Protein AF-A9KWR2-F1 (afdb_monomer)

Secondary structure (DSSP, 8-state):
--TTHHHHHHHHHHTPPPP-S-EEEEEEEEEEE-GGGGGG--TTTTT-EEEEETTEEEEEEEEEEEEE-

pLDDT: mean 85.03, std 8.71, range [55.25, 95.25]

InterPro domains:
  IPR025668 Transposase DDE domain [PF13612] (16-69)

Structure (mmCIF, N/CA/C/O backbone):
data_AF-A9KWR2-F1
#
_entry.id   AF-A9KWR2-F1
#
loop_
_atom_site.group_PDB
_atom_site.id
_atom_site.type_symbol
_atom_site.label_atom_id
_atom_site.label_alt_id
_atom_site.label_comp_id
_atom_site.label_asym_id
_atom_site.label_entity_id
_atom_site.label_seq_id
_atom_site.pdbx_PDB_ins_code
_atom_site.Cartn_x
_atom_site.Cartn_y
_atom_site.Cartn_z
_atom_site.occupancy
_atom_site.B_iso_or_equiv
_a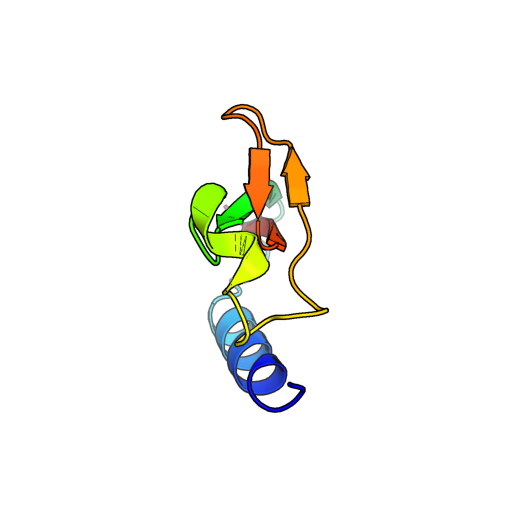tom_site.auth_seq_id
_atom_site.auth_comp_id
_atom_site.auth_asym_id
_atom_site.auth_atom_id
_atom_site.pdbx_PDB_model_num
ATOM 1 N N . MET A 1 1 ? -14.174 -8.845 3.135 1.00 55.25 1 MET A N 1
ATOM 2 C CA . MET A 1 1 ? -13.625 -7.752 2.297 1.00 55.25 1 MET A CA 1
ATOM 3 C C . MET A 1 1 ? -13.318 -8.136 0.833 1.00 55.25 1 MET A C 1
ATOM 5 O O . MET A 1 1 ? -12.351 -7.620 0.286 1.00 55.25 1 MET A O 1
ATOM 9 N N . PRO A 1 2 ? -14.108 -8.974 0.135 1.00 61.62 2 PRO A N 1
ATOM 10 C CA . PRO A 1 2 ? -13.873 -9.207 -1.297 1.00 61.62 2 PRO A CA 1
ATOM 11 C C . PRO A 1 2 ? -14.311 -8.016 -2.171 1.00 61.62 2 PRO A C 1
ATOM 13 O O . PRO A 1 2 ? -13.762 -7.796 -3.245 1.00 61.62 2 PRO A O 1
ATOM 16 N N . THR A 1 3 ? -15.250 -7.196 -1.688 1.00 70.75 3 THR A N 1
ATOM 17 C CA . THR A 1 3 ? -15.862 -6.100 -2.456 1.00 70.75 3 THR A CA 1
ATOM 18 C C . THR A 1 3 ? -14.923 -4.941 -2.770 1.00 70.75 3 THR A C 1
ATOM 20 O O . THR A 1 3 ? -15.127 -4.281 -3.774 1.00 70.75 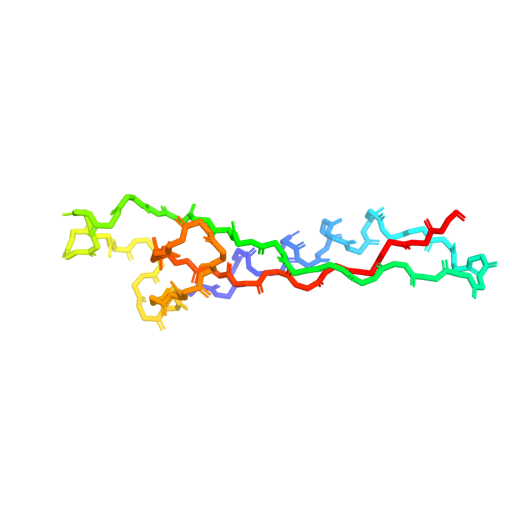3 THR A O 1
ATOM 23 N N . ALA A 1 4 ? -13.898 -4.689 -1.950 1.00 73.56 4 ALA A N 1
ATOM 24 C CA . ALA A 1 4 ? -12.902 -3.646 -2.215 1.00 73.56 4 ALA A CA 1
ATOM 25 C C . ALA A 1 4 ? -11.742 -4.144 -3.091 1.00 73.56 4 ALA A C 1
ATOM 27 O O . ALA A 1 4 ? -11.034 -3.347 -3.697 1.00 73.56 4 ALA A O 1
ATOM 28 N N . LEU A 1 5 ? -11.551 -5.463 -3.170 1.00 77.50 5 LEU A N 1
ATOM 29 C CA . LEU A 1 5 ? -10.439 -6.065 -3.896 1.00 77.50 5 LEU A CA 1
ATOM 30 C C . LEU A 1 5 ? -10.695 -6.031 -5.407 1.00 77.50 5 LEU A C 1
ATOM 32 O O . LEU A 1 5 ? -9.812 -5.653 -6.166 1.00 77.50 5 LEU A O 1
ATOM 36 N N . VAL A 1 6 ? -11.931 -6.312 -5.829 1.00 83.69 6 VAL A N 1
ATOM 37 C CA . VAL A 1 6 ? -12.365 -6.226 -7.235 1.00 83.69 6 VAL A CA 1
ATOM 38 C C . VAL A 1 6 ? -12.159 -4.828 -7.852 1.00 83.69 6 VAL A C 1
ATOM 40 O O . VAL A 1 6 ? -11.474 -4.745 -8.872 1.00 83.69 6 VAL A O 1
ATOM 43 N N . PRO A 1 7 ? -12.663 -3.718 -7.272 1.00 83.50 7 PRO A N 1
ATOM 44 C CA . PRO A 1 7 ? -12.447 -2.385 -7.834 1.00 83.50 7 PRO A CA 1
ATOM 45 C C . PRO A 1 7 ? -10.973 -1.974 -7.793 1.00 83.50 7 PRO A C 1
ATOM 47 O O . PRO A 1 7 ? -10.506 -1.315 -8.716 1.00 83.50 7 PRO A O 1
ATOM 50 N N . LEU A 1 8 ? -10.214 -2.407 -6.781 1.00 80.94 8 LEU A N 1
ATOM 51 C CA . LEU A 1 8 ? -8.780 -2.140 -6.701 1.00 80.94 8 LEU A CA 1
ATOM 52 C C . LEU A 1 8 ? -8.003 -2.866 -7.814 1.00 80.94 8 LEU A C 1
ATOM 54 O O . LEU A 1 8 ? -7.165 -2.259 -8.477 1.00 80.94 8 LEU A O 1
ATOM 58 N N . CYS A 1 9 ? -8.314 -4.138 -8.073 1.00 82.25 9 CYS A N 1
ATOM 59 C CA . CYS A 1 9 ? -7.732 -4.901 -9.179 1.00 82.25 9 CYS A CA 1
ATOM 60 C C . CYS A 1 9 ? -8.121 -4.321 -10.546 1.00 82.25 9 CYS A C 1
ATOM 62 O O . CYS A 1 9 ? -7.270 -4.229 -11.432 1.00 82.25 9 CYS A O 1
ATOM 64 N N . SER A 1 10 ? -9.377 -3.894 -10.711 1.00 85.62 10 SER A N 1
ATOM 65 C CA . SER A 1 10 ? -9.849 -3.224 -11.930 1.00 85.62 10 SER A CA 1
ATOM 66 C C . SER A 1 10 ? -9.103 -1.911 -12.163 1.00 85.62 10 SER A C 1
ATOM 68 O O . SER A 1 10 ? -8.640 -1.651 -13.271 1.00 85.62 10 SER A O 1
ATOM 70 N N . TYR A 1 11 ? -8.942 -1.103 -11.115 1.00 84.31 11 TYR A N 1
ATOM 71 C CA . TYR A 1 11 ? -8.193 0.147 -11.174 1.00 84.31 11 TYR A CA 1
ATOM 72 C C . TYR A 1 11 ? -6.728 -0.093 -11.554 1.00 84.31 11 TYR A C 1
ATOM 74 O O . TYR A 1 11 ? -6.241 0.499 -12.514 1.00 84.31 11 TYR A O 1
ATOM 82 N N . PHE A 1 12 ? -6.037 -1.024 -10.890 1.00 81.12 12 PHE A N 1
ATOM 83 C CA . PHE A 1 12 ? -4.655 -1.359 -11.249 1.00 81.12 12 PHE A CA 1
ATOM 84 C C . PHE A 1 12 ? -4.513 -1.909 -12.669 1.00 81.12 12 PHE A C 1
ATOM 86 O O . PHE A 1 12 ? -3.519 -1.619 -13.328 1.00 81.12 12 PHE A O 1
ATOM 93 N N . SER A 1 13 ? -5.508 -2.649 -13.161 1.00 82.00 13 SER A N 1
ATOM 94 C CA . SER A 1 13 ? -5.516 -3.130 -14.547 1.00 82.00 13 SER A CA 1
ATOM 95 C C . SER A 1 13 ? -5.638 -1.974 -15.541 1.00 82.00 13 SER A C 1
ATOM 97 O O . SER A 1 13 ? -4.959 -1.990 -16.559 1.00 82.00 13 SER A O 1
ATOM 99 N N . SER A 1 14 ? -6.430 -0.943 -15.221 1.00 83.06 14 SER A N 1
ATOM 100 C CA . SER A 1 14 ? -6.549 0.264 -16.057 1.00 83.06 14 SER A CA 1
ATOM 101 C C . SER A 1 14 ? -5.285 1.130 -16.089 1.00 83.06 14 SER A C 1
ATOM 103 O O . SER A 1 14 ? -5.066 1.856 -17.051 1.00 83.06 14 SER A O 1
ATOM 105 N N . LEU A 1 15 ? -4.439 1.041 -15.060 1.00 78.88 15 LEU A N 1
ATOM 106 C CA . LEU A 1 15 ? -3.167 1.766 -14.980 1.00 78.88 15 LEU A CA 1
ATOM 107 C C . LEU A 1 15 ? -2.005 1.044 -15.676 1.00 78.88 15 LEU A C 1
ATOM 109 O O . LEU A 1 15 ? -0.905 1.588 -15.754 1.00 78.88 15 LEU A O 1
ATOM 113 N N . LYS A 1 16 ? -2.207 -0.197 -16.128 1.00 76.19 16 LYS A N 1
ATOM 114 C CA . LYS A 1 16 ? -1.145 -1.011 -16.714 1.00 76.19 16 LYS A CA 1
ATOM 115 C C . LYS A 1 16 ? -0.859 -0.541 -18.145 1.00 76.19 16 LYS A C 1
ATOM 117 O O . LYS A 1 16 ? -1.746 -0.573 -18.989 1.00 76.19 16 LYS A O 1
ATOM 122 N N . SER A 1 17 ? 0.378 -0.128 -18.409 1.00 73.56 17 SER A N 1
ATOM 123 C CA . SER A 1 17 ? 0.862 0.217 -19.750 1.00 73.56 17 SER A CA 1
ATOM 124 C C . SER A 1 17 ? 1.376 -1.008 -20.508 1.00 73.56 17 SER A C 1
ATOM 126 O O . SER A 1 17 ? 1.727 -2.029 -19.899 1.00 73.56 17 SER A O 1
ATOM 128 N N . ASP A 1 18 ? 1.455 -0.893 -21.835 1.00 79.19 18 ASP A N 1
ATOM 129 C CA . ASP A 1 18 ? 2.071 -1.912 -22.681 1.00 79.19 18 ASP A CA 1
ATOM 130 C C . ASP A 1 18 ? 3.552 -2.111 -22.307 1.00 79.19 18 ASP A C 1
ATOM 132 O O . ASP A 1 18 ? 4.281 -1.139 -22.093 1.00 79.19 18 ASP A O 1
ATOM 136 N N . PRO A 1 19 ? 4.018 -3.365 -22.183 1.00 73.38 19 PRO A N 1
ATOM 137 C CA . PRO A 1 19 ? 5.397 -3.645 -21.818 1.00 73.38 19 PRO A CA 1
ATOM 138 C C . PRO A 1 19 ? 6.353 -3.308 -22.970 1.00 73.38 19 PRO A C 1
ATOM 140 O O . PRO A 1 19 ? 6.351 -3.956 -24.011 1.00 73.38 19 PRO A O 1
ATOM 143 N N . THR A 1 20 ? 7.229 -2.334 -22.745 1.00 73.00 20 THR A N 1
ATOM 144 C CA . THR A 1 20 ? 8.279 -1.842 -23.660 1.00 73.00 20 THR A CA 1
ATOM 145 C C . THR A 1 20 ? 9.578 -2.659 -23.624 1.00 73.00 20 THR A C 1
ATOM 147 O O . THR A 1 20 ? 10.552 -2.320 -24.291 1.00 73.00 20 THR A O 1
ATOM 150 N N . GLY A 1 21 ? 9.608 -3.758 -22.862 1.00 75.38 21 GLY A N 1
ATOM 151 C CA . GLY A 1 21 ? 10.742 -4.688 -22.766 1.00 75.38 21 GLY A CA 1
ATOM 152 C C . GLY A 1 21 ? 11.679 -4.454 -21.574 1.00 75.38 21 GLY A C 1
AT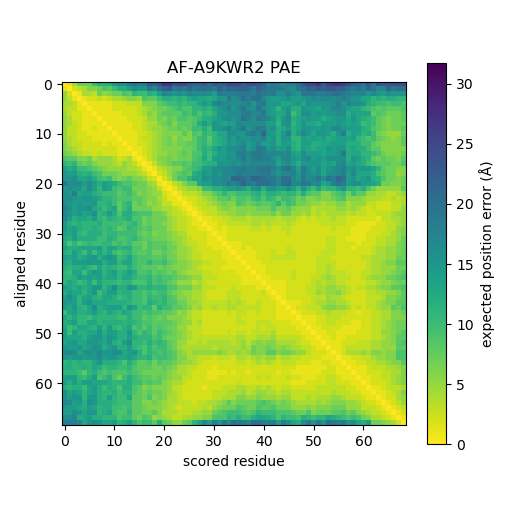OM 153 O O . GLY A 1 21 ? 12.428 -5.361 -21.218 1.00 75.38 21 GLY A O 1
ATOM 154 N N . ILE A 1 22 ? 11.598 -3.299 -20.902 1.00 75.88 22 ILE A N 1
ATOM 155 C CA . ILE A 1 22 ? 12.317 -3.009 -19.650 1.00 75.88 22 ILE A CA 1
ATOM 156 C C . ILE A 1 22 ? 11.288 -2.752 -18.547 1.00 75.88 22 ILE A C 1
ATOM 158 O O . ILE A 1 22 ? 10.464 -1.846 -18.662 1.00 75.88 22 ILE A O 1
ATOM 162 N N . GLY A 1 23 ? 11.338 -3.557 -17.483 1.00 77.31 23 GLY A N 1
ATOM 163 C CA . GLY A 1 23 ? 10.452 -3.443 -16.327 1.00 77.31 23 GLY A CA 1
ATOM 164 C C . GLY A 1 23 ? 11.235 -3.203 -15.040 1.00 77.31 23 GLY A C 1
ATOM 165 O O . GLY A 1 23 ? 12.120 -3.984 -14.692 1.00 77.31 23 GLY A O 1
ATOM 166 N N . PHE A 1 24 ? 10.892 -2.147 -14.310 1.00 77.88 24 PHE A N 1
ATOM 167 C CA . PHE A 1 24 ? 11.408 -1.877 -12.972 1.00 77.88 24 PHE A CA 1
ATOM 168 C C . PHE A 1 24 ? 10.495 -2.516 -11.935 1.00 77.88 24 PHE A C 1
ATOM 170 O O . PHE A 1 24 ? 9.292 -2.259 -11.922 1.00 77.88 24 PHE A O 1
ATOM 177 N N . VAL A 1 25 ? 11.066 -3.336 -11.053 1.00 83.06 25 VAL A N 1
ATOM 178 C CA . VAL A 1 25 ? 10.326 -3.931 -9.939 1.00 83.06 25 VAL A CA 1
ATOM 179 C C . VAL A 1 25 ? 10.681 -3.194 -8.662 1.00 83.06 25 VAL A C 1
ATOM 181 O O . VAL A 1 25 ? 11.836 -3.217 -8.241 1.00 83.06 25 VAL A O 1
ATOM 184 N N . ASP A 1 26 ? 9.685 -2.591 -8.021 1.00 84.81 26 ASP A N 1
ATOM 185 C CA . ASP A 1 26 ? 9.841 -2.037 -6.679 1.00 84.81 26 ASP A CA 1
ATOM 186 C C . ASP A 1 26 ? 8.776 -2.583 -5.725 1.00 84.81 26 ASP A C 1
ATOM 188 O O . ASP A 1 26 ? 7.667 -2.966 -6.117 1.00 84.81 26 ASP A O 1
ATOM 192 N N . SER A 1 27 ? 9.139 -2.648 -4.445 1.00 84.88 27 SER A N 1
ATOM 193 C CA . SER A 1 27 ? 8.231 -3.051 -3.381 1.00 84.88 27 SER A CA 1
ATOM 194 C C . SER A 1 27 ? 7.906 -1.863 -2.479 1.00 84.88 27 SER A C 1
ATOM 196 O O . SER A 1 27 ? 8.697 -1.471 -1.621 1.00 84.88 27 SER A O 1
ATOM 198 N N . THR A 1 28 ? 6.702 -1.320 -2.621 1.00 87.19 28 THR A N 1
ATOM 199 C CA . THR A 1 28 ? 6.231 -0.174 -1.842 1.00 87.19 28 THR A CA 1
ATOM 200 C C . THR A 1 28 ? 5.411 -0.638 -0.636 1.00 87.19 28 THR A C 1
ATOM 202 O O . THR A 1 28 ? 4.527 -1.489 -0.736 1.00 87.19 28 THR A O 1
ATOM 205 N N . SER A 1 29 ? 5.684 -0.074 0.542 1.00 90.88 29 SER A N 1
ATOM 206 C CA . SER A 1 29 ? 4.923 -0.380 1.763 1.00 90.88 29 SER A CA 1
ATOM 207 C C . SER A 1 29 ? 3.682 0.510 1.870 1.00 90.88 29 SER A C 1
ATOM 209 O O . SER A 1 29 ? 3.802 1.712 2.104 1.00 90.88 29 SER A O 1
ATOM 211 N N . ILE A 1 30 ? 2.489 -0.074 1.759 1.00 91.25 30 ILE A N 1
ATOM 212 C CA . ILE A 1 30 ? 1.208 0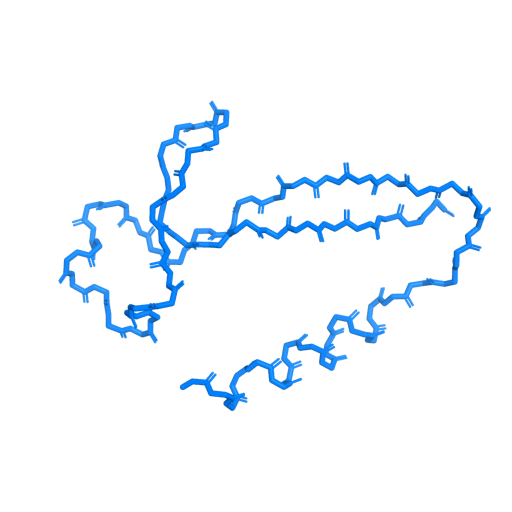.618 1.943 1.00 91.25 30 ILE A CA 1
ATOM 213 C C . ILE A 1 30 ? 0.814 0.528 3.413 1.00 91.25 30 ILE A C 1
ATOM 215 O O . ILE A 1 30 ? 0.378 -0.520 3.892 1.00 91.25 30 ILE A O 1
ATOM 219 N N . LYS A 1 31 ? 0.961 1.636 4.141 1.00 92.94 31 LYS A N 1
ATOM 220 C CA . LYS A 1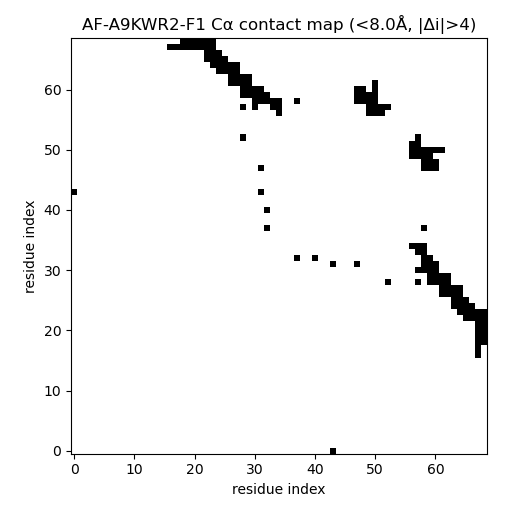 31 ? 0.594 1.726 5.559 1.00 92.94 31 LYS A CA 1
ATOM 221 C C . LYS A 1 31 ? 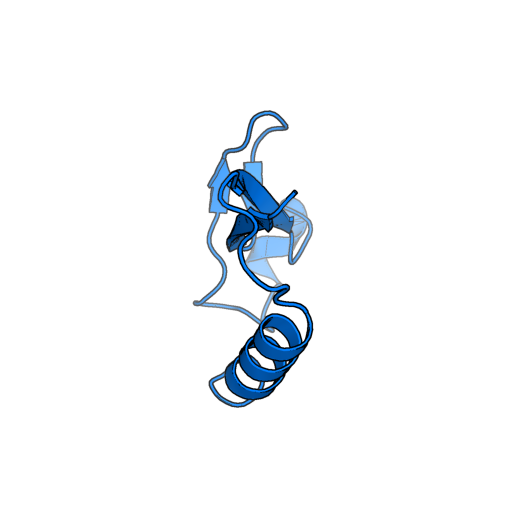-0.899 2.013 5.682 1.00 92.94 31 LYS A C 1
ATOM 223 O O . LYS A 1 31 ? -1.367 3.033 5.190 1.00 92.94 31 LYS A O 1
ATOM 22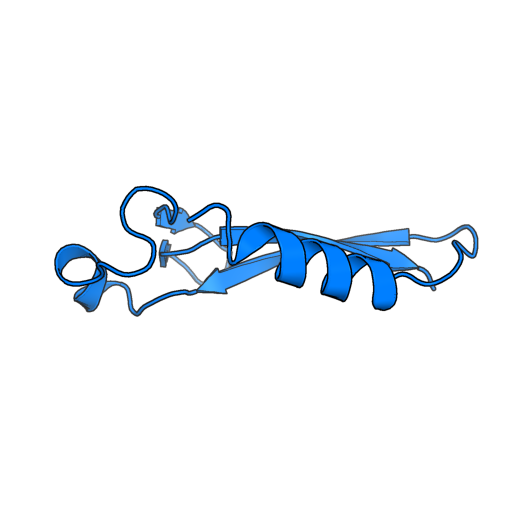8 N N . VAL A 1 32 ? -1.637 1.143 6.365 1.00 93.62 32 VAL A N 1
ATOM 229 C CA . VAL A 1 32 ? -3.100 1.286 6.517 1.00 93.62 32 VAL A CA 1
ATOM 230 C C . VAL A 1 32 ? -3.482 1.973 7.827 1.00 93.62 32 VAL A C 1
ATOM 232 O O . VAL A 1 32 ? -4.581 2.506 7.963 1.00 93.62 32 VAL A O 1
ATOM 235 N N . CYS A 1 33 ? -2.576 1.980 8.808 1.00 94.00 33 CYS A N 1
ATOM 236 C CA . CYS A 1 33 ? -2.700 2.770 10.025 1.00 94.00 33 CYS A CA 1
ATOM 237 C C . CYS A 1 33 ? -1.323 3.042 10.654 1.00 94.00 33 CYS A C 1
ATOM 239 O O . CYS A 1 33 ? -0.301 2.491 10.242 1.00 94.00 33 CYS A O 1
ATOM 241 N N . HIS A 1 34 ? -1.296 3.904 11.672 1.00 92.94 34 HIS A N 1
ATOM 242 C CA . HIS A 1 34 ? -0.103 4.117 12.488 1.00 92.94 34 HIS A CA 1
ATOM 243 C C . HIS A 1 34 ? 0.133 2.928 13.432 1.00 92.94 34 HIS A C 1
ATOM 245 O O . HIS A 1 34 ? -0.825 2.405 14.002 1.00 92.94 34 HIS A O 1
ATOM 251 N N . ASN A 1 35 ? 1.394 2.560 13.690 1.00 92.31 35 ASN A N 1
ATOM 252 C CA . ASN A 1 35 ? 1.738 1.372 14.491 1.00 92.31 35 ASN A CA 1
ATOM 253 C C . ASN A 1 35 ? 1.118 1.375 15.901 1.00 92.31 35 ASN A C 1
ATOM 255 O O . ASN A 1 35 ? 0.687 0.343 16.401 1.00 92.31 35 ASN A O 1
ATOM 259 N N . LEU A 1 36 ? 1.001 2.551 16.522 1.00 93.88 36 LEU A N 1
ATOM 260 C CA . LEU A 1 36 ? 0.360 2.711 17.837 1.00 93.88 36 LEU A CA 1
ATOM 261 C C . LEU A 1 36 ? -1.152 2.410 17.830 1.00 93.88 36 LEU A C 1
ATOM 263 O O . LEU A 1 36 ? -1.746 2.197 18.881 1.00 93.88 36 LEU A O 1
ATOM 267 N N . ARG A 1 37 ? -1.798 2.412 16.658 1.00 94.94 37 ARG A N 1
ATOM 268 C CA . ARG A 1 37 ? -3.251 2.234 16.498 1.00 94.94 37 ARG A CA 1
ATOM 269 C C . ARG A 1 37 ? -3.640 0.848 15.980 1.00 94.94 37 ARG A C 1
ATOM 271 O O . ARG A 1 37 ? -4.827 0.620 15.758 1.00 94.94 37 ARG A O 1
ATOM 278 N N . ILE A 1 38 ? -2.688 -0.078 15.827 1.00 94.44 38 ILE A N 1
ATOM 279 C CA . ILE A 1 38 ? -2.938 -1.426 15.284 1.00 94.44 38 ILE A CA 1
ATOM 280 C C . ILE A 1 38 ? -4.055 -2.135 16.060 1.00 94.44 38 ILE A C 1
ATOM 282 O O . ILE A 1 38 ? -5.001 -2.621 15.453 1.00 94.44 38 ILE A O 1
ATOM 286 N N . HIS A 1 39 ? -4.021 -2.097 17.396 1.00 93.19 39 HIS A N 1
ATOM 287 C CA . HIS A 1 39 ? -5.016 -2.768 18.246 1.00 93.19 39 HIS A CA 1
ATOM 288 C C . HIS A 1 39 ? -6.453 -2.242 18.088 1.00 93.19 39 HIS A C 1
ATOM 290 O O . HIS A 1 39 ? -7.401 -2.930 18.452 1.00 93.19 39 HIS A O 1
ATOM 296 N N . ARG A 1 40 ? -6.633 -1.024 17.560 1.00 94.81 40 ARG A N 1
ATOM 297 C CA . ARG A 1 40 ? -7.953 -0.414 17.322 1.00 94.81 40 ARG A CA 1
ATOM 298 C C . ARG A 1 40 ? -8.372 -0.466 15.850 1.00 94.81 40 ARG A C 1
ATOM 300 O O . ARG A 1 40 ? -9.491 -0.071 15.531 1.00 94.81 40 ARG A O 1
ATOM 307 N N . HIS A 1 41 ? -7.497 -0.912 14.948 1.00 93.31 41 HIS A N 1
ATOM 308 C CA . HIS A 1 41 ? -7.778 -0.939 13.518 1.00 93.31 41 HIS A CA 1
ATOM 309 C C . HIS A 1 41 ? -8.684 -2.126 13.170 1.00 93.31 41 HIS A C 1
ATOM 311 O O . HIS A 1 41 ? -8.277 -3.277 13.286 1.00 93.31 41 HIS A O 1
ATOM 317 N N . LYS A 1 42 ? -9.914 -1.839 12.730 1.00 93.25 42 LYS A N 1
ATOM 318 C CA . LYS A 1 42 ? -10.919 -2.861 12.385 1.00 93.25 42 LYS A CA 1
ATOM 319 C C . LYS A 1 42 ? -11.100 -3.048 10.881 1.00 93.25 42 LYS A C 1
ATOM 321 O O . LYS A 1 42 ? -11.449 -4.137 10.450 1.00 93.25 42 LYS A O 1
ATOM 326 N N . THR A 1 43 ? -10.849 -2.000 10.093 1.00 91.12 43 THR A N 1
ATOM 327 C CA . THR A 1 43 ? -11.212 -1.961 8.672 1.00 91.12 43 THR A CA 1
ATOM 328 C C . THR A 1 43 ? -10.543 -3.063 7.870 1.00 91.12 43 THR A C 1
ATOM 330 O O . THR A 1 43 ? -11.219 -3.676 7.066 1.00 91.12 43 THR A O 1
ATOM 333 N N . LEU A 1 44 ? -9.257 -3.340 8.106 1.00 90.19 44 LEU A N 1
ATOM 334 C CA . LEU A 1 44 ? -8.495 -4.405 7.438 1.00 90.19 44 LEU A CA 1
ATOM 335 C C . LEU A 1 44 ? -7.971 -5.440 8.445 1.00 90.19 44 LEU A C 1
ATOM 337 O O . LEU A 1 44 ? -6.922 -6.052 8.231 1.00 90.19 44 LEU A O 1
ATOM 341 N N . ALA A 1 45 ? -8.674 -5.615 9.569 1.00 89.50 45 ALA A N 1
ATOM 342 C CA . ALA A 1 45 ? -8.303 -6.599 10.580 1.00 89.50 45 ALA A CA 1
ATOM 343 C C . ALA A 1 45 ? -8.278 -8.011 9.971 1.00 89.50 45 ALA A C 1
ATOM 345 O O . ALA A 1 45 ? -9.195 -8.405 9.255 1.00 89.50 45 ALA A O 1
ATOM 346 N N . GLY A 1 46 ? -7.202 -8.758 10.228 1.00 89.12 46 GLY A N 1
ATOM 347 C CA . GLY A 1 46 ? -6.984 -10.094 9.662 1.00 89.12 46 GLY A CA 1
ATOM 348 C C . GLY A 1 46 ? -6.469 -10.122 8.217 1.00 89.12 46 GLY A C 1
ATOM 349 O O . GLY A 1 46 ? -6.069 -11.184 7.757 1.00 89.12 46 GLY A O 1
ATOM 350 N N . LEU A 1 47 ? -6.428 -8.982 7.515 1.00 90.88 47 LEU A N 1
ATOM 351 C CA . LEU A 1 47 ? -5.826 -8.872 6.177 1.00 90.88 47 LEU A CA 1
ATOM 352 C C . LEU A 1 47 ? -4.507 -8.105 6.200 1.00 90.88 47 LEU A C 1
ATOM 354 O O . LEU A 1 47 ? -3.542 -8.509 5.560 1.00 90.88 47 LEU A O 1
ATOM 358 N N . ALA A 1 48 ? -4.468 -6.987 6.924 1.00 92.00 48 ALA A N 1
ATOM 359 C CA . ALA A 1 48 ? -3.252 -6.214 7.102 1.00 92.00 48 ALA A CA 1
ATOM 360 C C . ALA A 1 48 ? -2.328 -6.889 8.126 1.00 92.00 48 ALA A C 1
ATOM 362 O O . ALA A 1 48 ? -2.769 -7.339 9.191 1.00 92.00 48 ALA A O 1
ATOM 363 N N . CYS A 1 49 ? -1.029 -6.894 7.827 1.00 93.94 49 CYS A N 1
ATOM 364 C CA . CYS A 1 49 ? 0.002 -7.520 8.652 1.00 93.94 49 CYS A CA 1
ATOM 365 C C . CYS A 1 49 ? 1.084 -6.507 9.038 1.00 93.94 49 CYS A C 1
ATOM 367 O O . CYS A 1 49 ? 1.255 -5.468 8.395 1.00 93.94 49 CYS A O 1
ATOM 369 N N . ARG A 1 50 ? 1.841 -6.804 1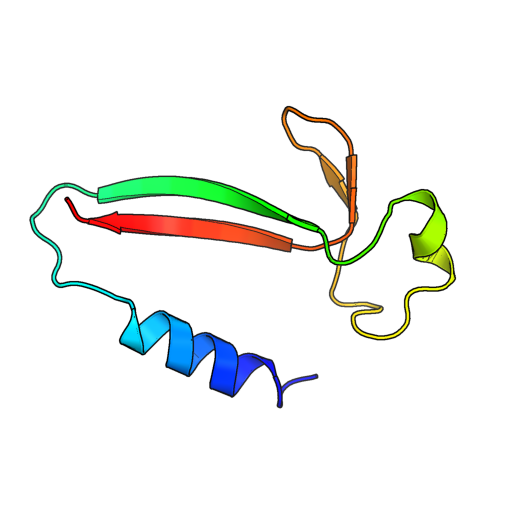0.103 1.00 93.62 50 ARG A N 1
ATOM 370 C CA . ARG A 1 50 ? 3.060 -6.043 10.405 1.00 93.62 50 ARG A CA 1
ATOM 371 C C . ARG A 1 50 ? 4.159 -6.449 9.428 1.00 93.62 50 ARG A C 1
ATOM 373 O O . ARG A 1 50 ? 4.548 -7.611 9.394 1.00 93.62 50 ARG A O 1
ATOM 380 N N . GLY A 1 51 ? 4.675 -5.482 8.682 1.00 92.19 51 GLY A N 1
ATOM 381 C CA . GLY A 1 51 ? 5.836 -5.628 7.811 1.00 92.19 51 GLY A CA 1
ATOM 382 C C . GLY A 1 51 ? 7.018 -4.800 8.313 1.00 92.19 51 GLY A C 1
ATOM 383 O O . GLY A 1 51 ? 6.842 -3.815 9.035 1.00 92.19 51 GLY A O 1
ATOM 384 N N . LYS A 1 52 ? 8.234 -5.189 7.924 1.00 91.00 52 LYS A N 1
ATOM 385 C CA . LYS A 1 52 ? 9.458 -4.408 8.142 1.00 91.00 52 LYS A CA 1
ATOM 386 C C . LYS A 1 52 ? 9.975 -3.920 6.791 1.00 91.00 52 LYS A C 1
ATOM 388 O O . LYS A 1 52 ? 10.163 -4.720 5.879 1.00 91.00 52 LYS A O 1
ATOM 393 N N . GLY A 1 53 ? 10.169 -2.613 6.667 1.00 87.25 53 GLY A N 1
ATOM 394 C CA . GLY A 1 53 ? 10.834 -1.980 5.531 1.00 87.25 53 GLY A CA 1
ATOM 395 C C . GLY A 1 53 ? 12.139 -1.313 5.958 1.00 87.25 53 GLY A C 1
ATOM 396 O O . GLY A 1 53 ? 12.500 -1.323 7.137 1.00 87.25 53 GLY A O 1
ATOM 397 N N . THR A 1 54 ? 12.820 -0.678 5.007 1.00 88.00 54 THR A N 1
ATOM 398 C CA . THR A 1 54 ? 14.016 0.151 5.245 1.00 88.00 54 THR A CA 1
ATOM 399 C C . THR A 1 54 ? 13.748 1.263 6.258 1.00 88.00 54 THR A C 1
ATOM 401 O O . THR A 1 54 ? 14.587 1.544 7.103 1.00 88.00 54 THR A O 1
ATOM 404 N N . MET A 1 55 ? 12.537 1.827 6.238 1.00 87.69 55 MET A N 1
ATOM 405 C CA . MET A 1 55 ? 12.103 2.899 7.144 1.00 87.69 55 MET A CA 1
ATOM 406 C C . MET A 1 55 ? 11.508 2.387 8.472 1.00 87.69 55 MET A C 1
ATOM 408 O O . MET A 1 55 ? 10.857 3.142 9.192 1.00 87.69 55 MET A O 1
ATOM 412 N N . GLY A 1 56 ? 11.680 1.101 8.796 1.00 91.81 56 GLY A N 1
ATOM 413 C CA . GLY A 1 56 ? 11.201 0.489 10.038 1.00 91.81 56 GLY A CA 1
ATOM 414 C C . GLY A 1 56 ? 9.912 -0.324 9.893 1.00 91.81 56 GLY A C 1
ATOM 415 O O . GLY A 1 56 ? 9.563 -0.813 8.817 1.00 91.81 56 GLY A O 1
ATOM 416 N N . TRP A 1 57 ? 9.219 -0.529 11.014 1.00 93.75 57 TRP A N 1
ATOM 417 C CA . TRP A 1 57 ? 7.989 -1.322 11.059 1.00 93.75 57 TRP A CA 1
ATOM 418 C C . TRP A 1 57 ? 6.790 -0.543 10.520 1.00 93.75 57 TRP A C 1
ATOM 420 O O . TRP A 1 57 ? 6.636 0.649 10.791 1.00 93.75 57 TRP A O 1
ATOM 430 N N . PHE A 1 58 ? 5.894 -1.235 9.828 1.00 94.56 58 PHE A N 1
ATOM 431 C CA . PHE A 1 58 ? 4.603 -0.704 9.412 1.00 94.56 58 PHE A CA 1
ATOM 432 C C . PHE A 1 58 ? 3.505 -1.755 9.550 1.00 94.56 58 PHE A C 1
ATOM 434 O O . PHE A 1 58 ? 3.787 -2.949 9.613 1.00 94.56 58 PHE A O 1
ATOM 441 N N . TYR A 1 59 ? 2.251 -1.311 9.574 1.00 95.25 59 TYR A N 1
ATOM 442 C CA . TYR A 1 59 ? 1.082 -2.180 9.502 1.00 95.25 59 TYR A CA 1
ATOM 443 C C . TYR A 1 59 ? 0.314 -1.907 8.215 1.00 95.25 59 TYR A C 1
ATOM 445 O O . TYR A 1 59 ? -0.076 -0.763 7.955 1.00 95.25 59 TYR A O 1
ATOM 453 N N . GLY A 1 60 ? 0.133 -2.938 7.395 1.00 94.06 60 GLY A N 1
ATOM 454 C CA . GLY A 1 60 ? -0.505 -2.818 6.091 1.00 94.06 60 GLY A CA 1
ATOM 455 C C . GLY A 1 60 ? -0.028 -3.874 5.104 1.00 94.06 60 GLY A C 1
ATOM 456 O O . GLY A 1 60 ? 0.120 -5.038 5.474 1.00 94.06 60 GLY A O 1
ATOM 457 N N . PHE A 1 61 ? 0.198 -3.465 3.857 1.00 91.88 61 PHE A N 1
ATOM 458 C CA . PHE A 1 61 ? 0.506 -4.359 2.740 1.00 91.88 61 PHE A CA 1
ATOM 459 C C . PHE A 1 61 ? 1.830 -3.996 2.079 1.00 91.88 61 PHE A C 1
ATOM 461 O O . PHE A 1 61 ? 2.245 -2.836 2.091 1.00 91.88 61 PHE A O 1
ATOM 468 N N . LYS A 1 62 ? 2.479 -4.985 1.466 1.00 88.88 62 LYS A N 1
ATOM 469 C CA . LYS A 1 62 ? 3.597 -4.751 0.555 1.00 88.88 62 LYS A CA 1
ATOM 470 C C . LYS A 1 62 ? 3.068 -4.866 -0.867 1.00 88.88 62 LYS A C 1
ATOM 472 O O . LYS A 1 62 ? 2.580 -5.924 -1.252 1.00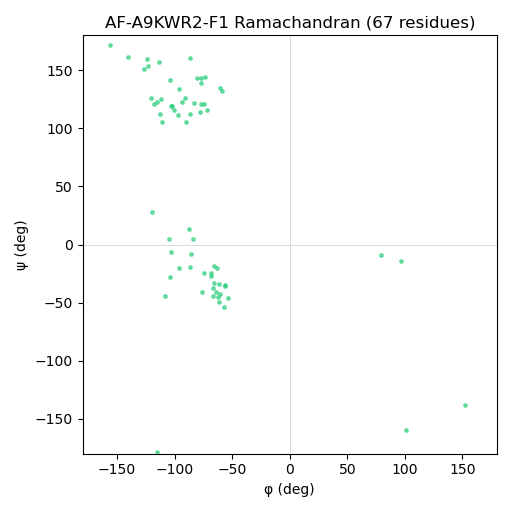 88.88 62 LYS A O 1
ATOM 477 N N . LEU A 1 63 ? 3.110 -3.770 -1.609 1.00 86.38 63 LEU A N 1
ATOM 478 C CA . LEU A 1 63 ? 2.721 -3.744 -3.008 1.00 86.38 63 LEU A CA 1
ATOM 479 C C . LEU A 1 63 ? 3.969 -3.959 -3.856 1.00 86.38 63 LEU A C 1
ATOM 481 O O . LEU A 1 63 ? 4.929 -3.205 -3.739 1.00 86.38 63 LEU A O 1
ATOM 485 N N . HIS A 1 64 ? 3.945 -4.990 -4.690 1.00 85.06 64 HIS A N 1
ATOM 486 C CA . HIS A 1 64 ? 4.980 -5.243 -5.682 1.00 85.06 64 HIS A CA 1
ATOM 487 C C . HIS A 1 64 ? 4.494 -4.671 -7.011 1.00 85.06 64 HIS A C 1
ATOM 489 O O . HIS A 1 64 ? 3.509 -5.161 -7.564 1.00 85.06 64 HIS A O 1
ATOM 495 N N . LEU A 1 65 ? 5.139 -3.604 -7.477 1.00 79.12 65 LEU A N 1
ATOM 496 C CA . LEU A 1 65 ? 4.823 -2.954 -8.745 1.00 79.12 65 LEU A CA 1
ATOM 497 C C . LEU A 1 65 ? 5.869 -3.328 -9.786 1.00 79.12 65 LEU A C 1
ATOM 499 O O . LEU A 1 65 ? 7.055 -3.396 -9.475 1.00 79.12 65 LEU A O 1
ATOM 503 N N . ILE A 1 66 ? 5.406 -3.539 -11.016 1.00 80.50 66 ILE A N 1
ATOM 504 C CA . ILE A 1 66 ? 6.251 -3.641 -12.203 1.00 80.50 66 ILE A CA 1
ATOM 505 C C . ILE A 1 66 ? 5.923 -2.419 -13.055 1.00 80.50 66 ILE A C 1
ATOM 507 O O . ILE A 1 66 ? 4.796 -2.297 -13.537 1.00 80.50 66 ILE A O 1
ATOM 511 N N . VAL A 1 67 ? 6.876 -1.503 -13.184 1.00 77.12 67 VAL A N 1
ATOM 512 C CA . VAL A 1 67 ? 6.743 -0.283 -13.984 1.00 77.12 67 VAL A CA 1
ATOM 513 C C . VAL A 1 67 ? 7.485 -0.493 -15.296 1.00 77.12 67 VAL A C 1
ATOM 515 O O . VAL A 1 67 ? 8.688 -0.739 -15.283 1.00 77.12 67 VAL A O 1
ATOM 518 N N . ASN A 1 68 ? 6.771 -0.414 -16.415 1.00 76.44 68 ASN A N 1
ATOM 519 C CA . ASN A 1 68 ? 7.377 -0.448 -17.746 1.00 76.44 68 ASN A CA 1
ATOM 520 C C . ASN A 1 68 ? 7.929 0.944 -18.095 1.00 76.44 68 ASN A C 1
ATOM 522 O O . ASN A 1 68 ? 7.320 1.942 -17.703 1.00 76.44 68 ASN A O 1
ATOM 526 N N . HIS A 1 69 ? 9.069 0.996 -18.787 1.00 64.38 69 HIS A N 1
ATOM 527 C CA . HIS A 1 69 ? 9.703 2.244 -19.234 1.00 64.38 69 HIS A CA 1
ATOM 528 C C . HIS A 1 69 ? 8.945 2.918 -20.384 1.00 64.38 69 HIS A C 1
ATOM 530 O O . HIS A 1 69 ? 8.630 2.217 -21.367 1.00 64.38 69 HIS A O 1
#

Radius of gyration: 14.62 Å; Cα contacts (8 Å, |Δi|>4): 83; chains: 1; bounding box: 30×14×42 Å

Foldseek 3Di:
DVVVVVVVVVVVVVVDDDAPPDKDKDKDDDAPDDPVCLVVDDPCPPNWDWDQDPVGIGTGDIDIDIDHD

Nearest PDB structures (foldseek):
  5hcd-assembly1_A  TM=3.700E-01  e=7.885E+00  Homo sapiens
  5hce-assembly1_A  TM=3.730E-01  e=7.885E+00  Homo sapiens

Mean predicted aligned error: 7.69 Å

Organism: Shewanella baltica (strain OS195) (NCBI:txid399599)

Sequence (69 aa):
MPTALVPLCSYFSSLKSDPTGIGFVDSTSIKVCHNLRIHRHKTLAGLACRGKGTMGWFYGFKLHLIVNH

Solvent-accessible surface area (backbone atoms only — not comparable to full-atom values): 4448 Å² total; per-residue (Å²): 123,69,77,63,49,55,58,50,53,51,50,55,58,71,69,59,73,81,80,66,85,50,71,49,77,50,77,46,77,48,66,76,56,57,73,93,46,53,94,75,50,64,92,53,58,92,73,49,41,82,45,77,56,96,93,41,80,42,29,25,49,78,45,78,45,76,45,57,105